Protein AF-A0A532CQ54-F1 (afdb_monomer_lite)

Foldseek 3Di:
DDDQFDADPPPRDRPVPPVPPDFDKDFLVVLCVLAVHDSVVVVVVCVVPCVPWPWDWDQDPVSDTTTIGTPVRSVVNNPVQDDDPPDDHPVVVVVVVVVVVCVVVVNDPPPPDDPPDDDD

Sequence (120 aa):
MSYADPTCPKCGATLTGVGGSVDPLFDLKVAAALIPMRYASLKKFLCRHKAMFPARYRLAGDRRRRRLLSVTGINKIRETVIRGPDRPTFDELLAQFDATLKFQAGGGPAVTGDPWSLPE

pLDDT: mean 75.96, std 15.26, range [46.5, 95.25]

Secondary structure (DSSP, 8-state):
--PPPPBPTTT--B-TTTTS----EEEHHHHHHHTTS-HHHHHHHHHHTTTTS--EEEE-TTSPEEEEEEHHHHHHHHHHH---TTS--HHHHHHHHHHHHHHHTT------S-TT----

Structure (mmCIF, N/CA/C/O backbone):
data_AF-A0A532CQ54-F1
#
_entry.id   AF-A0A532CQ54-F1
#
loop_
_atom_site.group_PDB
_atom_site.id
_atom_site.type_symbol
_atom_site.label_atom_id
_atom_site.label_alt_id
_atom_site.label_comp_id
_atom_site.label_asym_id
_atom_site.label_entity_id
_atom_site.label_seq_id
_atom_site.pdbx_PDB_ins_code
_atom_site.Cartn_x
_atom_site.Cartn_y
_atom_site.Cartn_z
_atom_site.occupancy
_atom_site.B_iso_or_equiv
_atom_site.auth_seq_id
_atom_site.auth_comp_id
_atom_site.auth_asym_id
_atom_site.auth_atom_id
_atom_site.pdbx_PDB_model_num
ATOM 1 N N . MET A 1 1 ? 29.592 -17.263 -0.151 1.00 46.50 1 MET A N 1
ATOM 2 C CA . MET A 1 1 ? 28.933 -17.699 -1.400 1.00 46.50 1 MET A CA 1
ATOM 3 C C . MET A 1 1 ? 28.733 -16.467 -2.270 1.00 46.50 1 MET A C 1
ATOM 5 O O . MET A 1 1 ? 27.839 -15.682 -1.988 1.00 46.50 1 MET A O 1
ATOM 9 N N . SER A 1 2 ? 29.621 -16.228 -3.235 1.00 50.16 2 SER A N 1
ATOM 10 C CA . SER A 1 2 ? 29.479 -15.150 -4.220 1.00 50.16 2 SER A CA 1
ATOM 11 C C . SER A 1 2 ? 28.544 -15.627 -5.331 1.00 50.16 2 SER A C 1
ATOM 13 O O . SER A 1 2 ? 28.852 -16.600 -6.015 1.00 50.16 2 SER A O 1
ATOM 15 N N . TYR A 1 3 ? 27.383 -14.990 -5.473 1.00 58.84 3 TYR A N 1
ATOM 16 C CA . TYR A 1 3 ? 26.492 -15.239 -6.606 1.00 58.84 3 TYR A CA 1
ATOM 17 C C . TYR A 1 3 ? 27.106 -14.602 -7.856 1.00 58.84 3 TYR A C 1
ATOM 19 O O . TYR A 1 3 ? 27.563 -13.463 -7.797 1.00 58.84 3 TYR A O 1
ATOM 27 N N . ALA A 1 4 ? 27.155 -15.346 -8.962 1.00 66.69 4 ALA A N 1
ATOM 28 C CA . ALA A 1 4 ? 27.559 -14.801 -10.253 1.00 66.69 4 ALA A CA 1
ATOM 29 C C . ALA A 1 4 ? 26.575 -13.698 -10.675 1.00 66.69 4 ALA A C 1
ATOM 31 O O . ALA A 1 4 ? 25.361 -13.873 -10.542 1.00 66.69 4 ALA A O 1
ATOM 32 N N . ASP A 1 5 ? 27.096 -12.575 -11.172 1.00 69.44 5 ASP A N 1
ATOM 33 C CA . ASP A 1 5 ? 26.259 -11.468 -11.625 1.00 69.44 5 ASP A CA 1
ATOM 34 C C . ASP A 1 5 ? 25.391 -11.910 -12.815 1.00 69.44 5 ASP A C 1
ATOM 36 O O . ASP A 1 5 ? 25.906 -12.501 -13.772 1.00 69.44 5 ASP A O 1
ATOM 40 N N . PRO A 1 6 ? 24.072 -11.647 -12.788 1.00 74.44 6 PRO A N 1
ATOM 41 C CA . PRO A 1 6 ? 23.187 -12.068 -13.861 1.00 74.44 6 PRO A CA 1
ATOM 42 C C . PRO A 1 6 ? 23.539 -11.343 -15.166 1.00 74.44 6 PRO A C 1
ATOM 44 O O . PRO A 1 6 ? 23.778 -10.135 -15.190 1.00 74.44 6 PRO A O 1
ATOM 47 N N . THR A 1 7 ? 23.552 -12.076 -16.276 1.00 84.50 7 THR A N 1
ATOM 48 C CA . THR A 1 7 ? 23.809 -11.537 -17.617 1.00 84.50 7 THR A CA 1
ATOM 49 C C . THR A 1 7 ? 22.507 -11.361 -18.392 1.00 84.50 7 THR A C 1
ATOM 51 O O . THR A 1 7 ? 21.571 -12.156 -18.283 1.00 84.50 7 THR A O 1
ATOM 54 N N . CYS A 1 8 ? 22.414 -10.291 -19.184 1.00 76.38 8 CYS A N 1
ATOM 55 C CA . CYS A 1 8 ? 21.249 -10.056 -20.032 1.00 76.38 8 CYS A CA 1
ATOM 56 C C . CYS A 1 8 ? 21.231 -11.045 -21.216 1.00 76.38 8 CYS A C 1
ATOM 58 O O . CYS A 1 8 ? 22.150 -11.004 -22.038 1.00 76.38 8 CYS A O 1
ATOM 60 N N . PRO A 1 9 ? 20.170 -11.853 -21.410 1.00 81.38 9 PRO A N 1
ATOM 61 C CA . PRO A 1 9 ? 20.110 -12.841 -22.493 1.00 81.38 9 PRO A CA 1
ATOM 62 C C . PRO A 1 9 ? 20.010 -12.221 -23.896 1.00 81.38 9 PRO A C 1
ATOM 64 O O . PRO A 1 9 ? 20.187 -12.919 -24.888 1.00 81.38 9 PRO A O 1
ATOM 67 N N . LYS A 1 10 ? 19.714 -10.917 -24.002 1.00 78.44 10 LYS A N 1
ATOM 68 C CA . LYS A 1 10 ? 19.556 -10.224 -25.290 1.00 78.44 10 LYS A CA 1
ATOM 69 C C . LYS A 1 10 ? 20.830 -9.530 -25.775 1.00 78.44 10 LYS A C 1
ATOM 71 O O . LYS A 1 10 ? 21.025 -9.416 -26.978 1.00 78.44 10 LYS A O 1
ATOM 76 N N . CYS A 1 11 ? 21.664 -9.024 -24.867 1.00 86.69 11 CYS A N 1
ATOM 77 C CA . CYS A 1 11 ? 22.846 -8.233 -25.230 1.00 86.69 11 CYS A CA 1
ATOM 78 C C . CYS A 1 11 ? 24.144 -8.670 -24.540 1.00 86.69 11 CYS A C 1
ATOM 80 O O . CYS A 1 11 ? 25.173 -8.045 -24.766 1.00 86.69 11 CYS A O 1
ATOM 82 N N . GLY A 1 12 ? 24.118 -9.699 -23.686 1.00 84.56 12 GLY A N 1
ATOM 83 C CA . GLY A 1 12 ? 25.307 -10.214 -22.999 1.00 84.56 12 GLY A CA 1
ATOM 84 C C . GLY A 1 12 ? 25.905 -9.272 -21.950 1.00 84.56 12 GLY A C 1
ATOM 85 O O . GLY A 1 12 ? 26.882 -9.633 -21.305 1.00 84.56 12 GLY A O 1
ATOM 86 N N . ALA A 1 13 ? 25.323 -8.085 -21.750 1.00 82.94 13 ALA A N 1
ATOM 87 C CA . ALA A 1 13 ? 25.789 -7.142 -20.746 1.00 82.94 13 ALA A CA 1
ATOM 88 C C . ALA A 1 13 ? 25.630 -7.737 -19.340 1.00 82.94 13 ALA A C 1
ATOM 90 O O . ALA A 1 13 ? 24.546 -8.211 -18.972 1.00 82.94 13 ALA A O 1
ATOM 91 N N . THR A 1 14 ? 26.710 -7.689 -18.562 1.00 79.81 14 THR A N 1
ATOM 92 C CA . THR A 1 14 ? 26.696 -8.004 -17.134 1.00 79.81 14 THR A CA 1
ATOM 93 C C . THR A 1 14 ? 25.820 -6.983 -16.426 1.00 79.81 14 THR A C 1
ATOM 95 O O . THR A 1 14 ? 26.060 -5.778 -16.521 1.00 79.81 14 THR A O 1
ATOM 98 N N . LEU A 1 15 ? 24.782 -7.451 -15.736 1.00 71.38 15 LEU A N 1
ATOM 99 C CA . LEU A 1 15 ? 23.870 -6.587 -15.001 1.00 71.38 15 LEU A CA 1
ATOM 100 C C . LEU A 1 15 ? 24.497 -6.218 -13.652 1.00 71.38 15 LEU A C 1
ATOM 102 O O . LEU A 1 15 ? 24.112 -6.726 -12.597 1.00 71.38 15 LEU A O 1
ATOM 106 N N . THR A 1 16 ? 25.478 -5.320 -13.689 1.00 66.94 16 THR A N 1
ATOM 107 C CA . THR A 1 16 ? 26.086 -4.746 -12.488 1.00 66.94 16 THR A CA 1
ATOM 108 C C . THR A 1 16 ? 25.008 -4.054 -11.648 1.00 66.94 16 THR A C 1
ATOM 110 O O . THR A 1 16 ? 24.307 -3.155 -12.109 1.00 66.94 16 THR A O 1
ATOM 113 N N . GLY A 1 17 ? 24.825 -4.516 -10.408 1.00 57.72 17 GLY A N 1
ATOM 114 C CA . GLY A 1 17 ? 23.825 -3.972 -9.478 1.00 57.72 17 GLY A CA 1
ATOM 115 C C . GLY A 1 17 ? 22.457 -4.666 -9.476 1.00 57.72 17 GLY A C 1
ATOM 116 O O . GLY A 1 17 ? 21.612 -4.317 -8.653 1.00 57.72 17 GLY A O 1
ATOM 117 N N . VAL A 1 18 ? 22.233 -5.692 -10.307 1.00 55.59 18 VAL A N 1
ATOM 118 C CA . VAL A 1 18 ? 21.031 -6.557 -10.210 1.00 55.59 18 VAL A CA 1
ATOM 119 C C . VAL A 1 18 ? 21.184 -7.637 -9.124 1.00 55.59 18 VAL A C 1
ATOM 121 O O . VAL A 1 18 ? 20.241 -8.354 -8.811 1.00 55.59 18 VAL A O 1
ATOM 124 N N . GLY A 1 19 ? 22.343 -7.683 -8.456 1.00 50.16 19 GLY A N 1
ATOM 125 C CA . GLY A 1 19 ? 22.549 -8.418 -7.203 1.00 50.16 19 GLY A CA 1
ATOM 126 C C . GLY A 1 19 ? 21.835 -7.815 -5.981 1.00 50.16 19 GLY A C 1
ATOM 127 O O . GLY A 1 19 ? 21.874 -8.399 -4.901 1.00 50.16 19 GLY A O 1
ATOM 128 N N . GLY A 1 20 ? 21.170 -6.662 -6.121 1.00 56.56 20 GLY A N 1
ATOM 129 C CA . GLY A 1 20 ? 20.243 -6.163 -5.108 1.00 56.56 20 GLY A CA 1
ATOM 130 C C . GLY A 1 20 ? 18.899 -6.875 -5.233 1.00 56.56 20 GLY A C 1
ATOM 131 O O . GLY A 1 20 ? 18.306 -6.878 -6.309 1.00 56.56 20 GLY A O 1
ATOM 132 N N . SER A 1 21 ? 18.395 -7.453 -4.141 1.00 64.25 21 SER A N 1
ATOM 133 C CA . SER A 1 21 ? 17.033 -7.986 -4.073 1.00 64.25 21 SER A CA 1
ATOM 134 C C . SER A 1 21 ? 16.032 -6.898 -4.478 1.00 64.25 21 SER A C 1
ATOM 136 O O . SER A 1 21 ? 15.718 -5.984 -3.716 1.00 64.25 21 SER A O 1
ATOM 138 N N . VAL A 1 22 ? 15.556 -6.950 -5.723 1.00 75.00 22 VAL A N 1
ATOM 139 C CA . VAL A 1 22 ? 14.575 -5.986 -6.219 1.00 75.00 22 VAL A CA 1
ATOM 140 C C . VAL A 1 22 ? 13.299 -6.175 -5.407 1.00 75.00 22 VAL A C 1
ATOM 142 O O . VAL A 1 22 ? 12.687 -7.239 -5.453 1.00 75.00 22 VAL A O 1
ATOM 145 N N . ASP A 1 23 ? 12.911 -5.147 -4.651 1.00 82.31 23 ASP A N 1
ATOM 146 C CA . ASP A 1 23 ? 11.719 -5.182 -3.804 1.00 82.31 23 ASP A CA 1
ATOM 147 C C . ASP A 1 23 ? 10.460 -5.337 -4.681 1.00 82.31 23 ASP A C 1
ATOM 149 O O . ASP A 1 23 ? 10.142 -4.424 -5.462 1.00 82.31 23 ASP A O 1
ATOM 153 N N . PRO A 1 24 ? 9.748 -6.479 -4.606 1.00 88.81 24 PRO A N 1
ATOM 154 C CA . PRO A 1 24 ? 8.672 -6.753 -5.536 1.00 88.81 24 PRO A CA 1
ATOM 155 C C . PRO A 1 24 ? 7.491 -5.809 -5.313 1.00 88.81 24 PRO A C 1
ATOM 157 O O . PRO A 1 24 ? 7.157 -5.406 -4.197 1.00 88.81 24 PRO A O 1
ATOM 160 N N . LEU A 1 25 ? 6.839 -5.450 -6.419 1.00 92.38 25 LEU A N 1
ATOM 161 C CA . LEU A 1 25 ? 5.707 -4.535 -6.435 1.00 92.38 25 LEU A CA 1
ATOM 162 C C . LEU A 1 25 ? 4.398 -5.298 -6.628 1.00 92.38 25 LEU A C 1
ATOM 164 O O . LEU A 1 25 ? 4.236 -6.052 -7.584 1.00 92.38 25 LEU A O 1
ATOM 168 N N . PHE A 1 26 ? 3.431 -5.026 -5.759 1.00 93.12 26 PHE A N 1
ATOM 169 C CA . PHE A 1 26 ? 2.126 -5.674 -5.736 1.00 93.12 26 PHE A CA 1
ATOM 170 C C . PHE A 1 26 ? 1.020 -4.693 -6.099 1.00 93.12 26 PHE A C 1
ATOM 172 O O . PHE A 1 26 ? 1.017 -3.536 -5.671 1.00 93.12 26 PHE A O 1
ATOM 179 N N . ASP A 1 27 ? 0.027 -5.174 -6.846 1.00 93.38 27 ASP A N 1
ATOM 180 C CA . ASP A 1 27 ? -1.233 -4.454 -7.013 1.00 93.38 27 ASP A CA 1
ATOM 181 C C . ASP A 1 27 ? -1.898 -4.259 -5.641 1.00 93.38 27 ASP A C 1
ATOM 183 O O . ASP A 1 27 ? -1.916 -5.163 -4.805 1.00 93.38 27 ASP A O 1
ATOM 187 N N . LEU A 1 28 ? -2.547 -3.109 -5.436 1.00 93.31 28 LEU A N 1
ATOM 188 C CA . LEU A 1 28 ? -3.239 -2.812 -4.173 1.00 93.31 28 LEU A CA 1
ATOM 189 C C . LEU A 1 28 ? -4.270 -3.868 -3.748 1.00 93.31 28 LEU A C 1
ATOM 191 O O . LEU A 1 28 ? -4.532 -4.009 -2.559 1.00 93.31 28 LEU A O 1
ATOM 195 N N . LYS A 1 29 ? -4.880 -4.583 -4.703 1.00 91.19 29 LYS A N 1
ATOM 196 C CA . LYS A 1 29 ? -5.814 -5.676 -4.390 1.00 91.19 29 LYS A CA 1
ATOM 197 C C . LYS A 1 29 ? -5.102 -6.821 -3.667 1.00 91.19 29 LYS A C 1
ATOM 199 O O . LYS A 1 29 ? -5.628 -7.322 -2.686 1.00 91.19 29 LYS A O 1
ATOM 204 N N . VAL A 1 30 ? -3.906 -7.181 -4.131 1.00 92.50 30 VAL A N 1
ATOM 205 C CA . VAL A 1 30 ? -3.079 -8.229 -3.522 1.00 92.50 30 VAL A CA 1
ATOM 206 C C . VAL A 1 30 ? -2.486 -7.731 -2.207 1.00 92.50 30 VAL A C 1
ATOM 208 O O . VAL A 1 30 ? -2.555 -8.424 -1.201 1.00 92.50 30 VAL A O 1
ATOM 211 N N . ALA A 1 31 ? -1.997 -6.489 -2.172 1.00 93.69 31 ALA A N 1
ATOM 212 C CA . ALA A 1 31 ? -1.489 -5.888 -0.941 1.00 93.69 31 ALA A CA 1
ATOM 213 C C . ALA A 1 31 ? -2.543 -5.853 0.182 1.00 93.69 31 ALA A C 1
ATOM 215 O O . ALA A 1 31 ? -2.209 -6.109 1.331 1.00 93.69 31 ALA A O 1
ATOM 216 N N . ALA A 1 32 ? -3.814 -5.594 -0.143 1.00 91.56 32 ALA A N 1
ATOM 217 C CA . ALA A 1 32 ? -4.918 -5.624 0.820 1.00 91.56 32 ALA A CA 1
ATOM 218 C C . ALA A 1 32 ? -5.287 -7.035 1.318 1.00 91.56 32 ALA A C 1
ATOM 220 O O . ALA A 1 32 ? -6.021 -7.150 2.287 1.00 91.56 32 ALA A O 1
ATOM 221 N N . ALA A 1 33 ? -4.823 -8.102 0.664 1.00 89.44 33 ALA A N 1
ATOM 222 C CA . ALA A 1 33 ? -4.941 -9.460 1.198 1.00 89.44 33 ALA A CA 1
ATOM 223 C C . ALA A 1 33 ? -3.779 -9.797 2.150 1.00 89.44 33 ALA A C 1
ATOM 225 O O . ALA A 1 33 ? -3.940 -10.592 3.068 1.00 89.44 33 ALA A O 1
ATOM 226 N N . LEU A 1 34 ? -2.610 -9.181 1.938 1.00 90.31 34 LEU A N 1
ATOM 227 C CA . LEU A 1 34 ? -1.412 -9.376 2.764 1.00 90.31 34 LEU A CA 1
ATOM 228 C C . LEU A 1 34 ? -1.408 -8.499 4.022 1.00 90.31 34 LEU A C 1
ATOM 230 O O . LEU A 1 34 ? -0.850 -8.869 5.053 1.00 90.31 34 LEU A O 1
ATOM 234 N N . ILE A 1 35 ? -2.008 -7.317 3.931 1.00 90.50 35 ILE A N 1
ATOM 235 C CA . ILE A 1 35 ? -2.278 -6.435 5.060 1.00 90.50 35 ILE A CA 1
ATOM 236 C C . ILE A 1 35 ? -3.702 -6.764 5.504 1.00 90.50 35 ILE A C 1
ATOM 238 O O . ILE A 1 35 ? -4.577 -6.687 4.649 1.00 90.50 35 ILE A O 1
ATOM 242 N N . PRO A 1 36 ? -3.974 -7.100 6.777 1.00 85.25 36 PRO A N 1
ATOM 243 C CA . PRO A 1 36 ? -5.317 -7.445 7.247 1.00 85.25 36 PRO A CA 1
ATOM 244 C C . PRO A 1 36 ? -6.214 -6.198 7.297 1.00 85.25 36 PRO A C 1
ATOM 246 O O . PRO A 1 36 ? -6.586 -5.700 8.353 1.00 85.25 36 PRO A O 1
ATOM 249 N N . MET A 1 37 ? -6.509 -5.627 6.132 1.00 85.00 37 MET A N 1
ATOM 250 C CA . MET A 1 37 ? -7.283 -4.412 5.969 1.00 85.00 37 MET A CA 1
ATOM 251 C C . MET A 1 37 ? -8.035 -4.427 4.642 1.00 85.00 37 MET A C 1
ATOM 253 O O . MET A 1 37 ? -7.540 -4.865 3.605 1.00 85.00 37 MET A O 1
ATOM 257 N N . ARG A 1 38 ? -9.232 -3.845 4.634 1.00 90.00 38 ARG A N 1
ATOM 258 C CA . ARG A 1 38 ? -10.023 -3.723 3.406 1.00 90.00 38 ARG A CA 1
ATOM 259 C C . ARG A 1 38 ? -9.324 -2.818 2.389 1.00 90.00 38 ARG A C 1
ATOM 261 O O . ARG A 1 38 ? -8.729 -1.797 2.737 1.00 90.00 38 ARG A O 1
ATOM 268 N N . TYR A 1 39 ? -9.503 -3.117 1.103 1.00 92.25 39 TYR A N 1
ATOM 269 C CA . TYR A 1 39 ? -8.938 -2.337 -0.006 1.00 92.25 39 TYR A CA 1
ATOM 270 C C . TYR A 1 39 ? -9.273 -0.833 0.056 1.00 92.25 39 TYR A C 1
ATOM 272 O O . TYR A 1 39 ? -8.421 0.016 -0.212 1.00 92.25 39 TYR A O 1
ATOM 280 N N . ALA A 1 40 ? -10.511 -0.488 0.428 1.00 90.38 40 ALA A N 1
ATOM 281 C CA . ALA A 1 40 ? -10.935 0.903 0.591 1.00 90.38 40 ALA A CA 1
ATOM 282 C C . ALA A 1 40 ? -10.183 1.606 1.736 1.00 90.38 40 ALA A C 1
ATOM 284 O O . ALA A 1 40 ? -9.737 2.744 1.576 1.00 90.38 40 ALA A O 1
ATOM 285 N N . SER A 1 41 ? -9.981 0.909 2.856 1.00 89.56 41 SER A N 1
ATOM 286 C CA . SER A 1 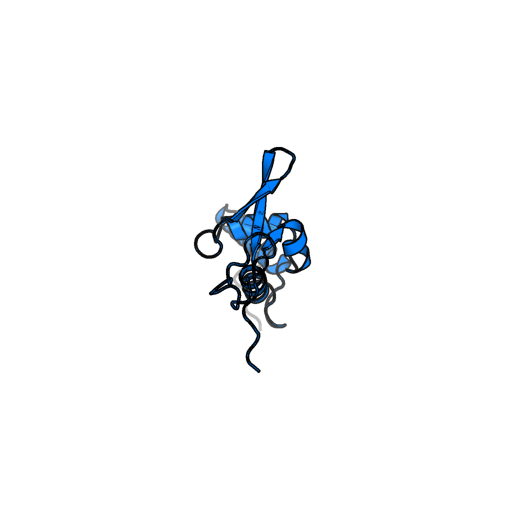41 ? -9.213 1.400 4.002 1.00 89.56 41 SER A CA 1
ATOM 287 C C . SER A 1 41 ? -7.741 1.591 3.638 1.00 89.56 41 SER A C 1
ATOM 289 O O . SER A 1 41 ? -7.173 2.637 3.947 1.00 89.56 41 SER A O 1
ATOM 291 N N . LEU A 1 42 ? -7.148 0.655 2.886 1.00 91.94 42 LEU A N 1
ATOM 292 C CA . LEU A 1 42 ? -5.771 0.772 2.392 1.00 91.94 42 LEU A CA 1
ATOM 293 C C . LEU A 1 42 ? -5.600 2.006 1.500 1.00 91.94 42 LEU A C 1
ATOM 295 O O . LEU A 1 42 ? -4.648 2.768 1.656 1.00 91.94 42 LEU A O 1
ATOM 299 N N . LYS A 1 43 ? -6.549 2.262 0.593 1.00 92.50 43 LYS A N 1
ATOM 300 C CA . LYS A 1 43 ? -6.540 3.483 -0.226 1.00 92.50 43 LYS A CA 1
ATOM 301 C C . LYS A 1 43 ? -6.572 4.750 0.622 1.00 92.50 43 LYS A C 1
ATOM 303 O O . LYS A 1 43 ? -5.765 5.646 0.380 1.00 92.50 43 LYS A O 1
ATOM 308 N N . LYS A 1 44 ? -7.479 4.830 1.603 1.00 90.69 44 LYS A N 1
ATOM 309 C CA . LYS A 1 44 ? -7.575 5.982 2.515 1.00 90.69 44 LYS A CA 1
ATOM 310 C C . LYS A 1 44 ? -6.267 6.177 3.288 1.00 90.69 44 LYS A C 1
ATOM 312 O O . LYS A 1 44 ? -5.734 7.285 3.303 1.00 90.69 44 LYS A O 1
ATOM 317 N N . PHE A 1 45 ? -5.706 5.098 3.835 1.00 90.69 45 PHE A N 1
ATOM 318 C CA . PHE A 1 45 ? -4.431 5.110 4.551 1.00 90.69 45 PHE A CA 1
ATOM 319 C C . PHE A 1 45 ? -3.294 5.666 3.683 1.00 90.69 45 PHE A C 1
ATOM 321 O O . PHE A 1 45 ? -2.586 6.585 4.089 1.00 90.69 45 PHE A O 1
ATOM 328 N N . LEU A 1 46 ? -3.160 5.173 2.452 1.00 92.69 46 LEU A N 1
ATOM 329 C CA . LEU A 1 46 ? -2.122 5.605 1.515 1.00 92.69 46 LEU A CA 1
ATOM 330 C C . LEU A 1 46 ? -2.325 7.025 0.970 1.00 92.69 46 LEU A C 1
ATOM 332 O O . LEU A 1 46 ? -1.375 7.632 0.473 1.00 92.69 46 LEU A O 1
ATOM 336 N N . CYS A 1 47 ? -3.553 7.544 0.991 1.00 90.38 47 CYS A N 1
ATOM 337 C CA . CYS A 1 47 ? -3.839 8.942 0.670 1.00 90.38 47 CYS A CA 1
ATOM 338 C C . CYS A 1 47 ? -3.464 9.883 1.817 1.00 90.38 47 CYS A C 1
ATOM 340 O O . CYS A 1 47 ? -3.031 10.999 1.544 1.00 90.38 47 CYS A O 1
ATOM 342 N N . ARG A 1 48 ? -3.607 9.435 3.069 1.00 89.12 48 ARG A N 1
ATOM 343 C CA . ARG A 1 48 ? -3.217 10.193 4.264 1.00 89.12 48 ARG A CA 1
ATOM 344 C C . ARG A 1 48 ? -1.699 10.205 4.466 1.00 89.12 48 ARG A C 1
ATOM 346 O O . ARG A 1 48 ? -1.144 11.227 4.839 1.00 89.12 48 ARG A O 1
ATOM 353 N N . HIS A 1 49 ? -1.020 9.110 4.129 1.00 91.19 49 HIS A N 1
ATOM 354 C CA . HIS A 1 49 ? 0.421 8.929 4.345 1.00 91.19 49 HIS A CA 1
ATOM 355 C C . HIS A 1 49 ? 1.246 8.977 3.045 1.00 91.19 49 HIS A C 1
ATOM 357 O O . HIS A 1 49 ? 2.160 8.177 2.847 1.00 91.19 49 HIS A O 1
ATOM 363 N N . LYS A 1 50 ? 0.937 9.908 2.132 1.00 89.00 50 LYS A N 1
ATOM 364 C CA . LYS A 1 50 ? 1.616 10.010 0.820 1.00 89.00 50 LYS A CA 1
ATOM 365 C C . LYS A 1 50 ? 3.126 10.242 0.922 1.00 89.00 50 LYS A C 1
ATOM 367 O O . LYS A 1 50 ? 3.853 9.725 0.082 1.00 89.00 50 LYS A O 1
ATOM 372 N N . ALA A 1 51 ? 3.573 10.985 1.936 1.00 86.75 51 ALA A N 1
ATOM 373 C CA . ALA A 1 51 ? 4.991 11.261 2.163 1.00 86.75 51 ALA A CA 1
ATOM 374 C C . ALA A 1 51 ? 5.790 9.982 2.470 1.00 86.75 51 ALA A C 1
ATOM 376 O O . ALA A 1 51 ? 6.893 9.807 1.970 1.00 86.75 51 ALA A O 1
ATOM 377 N N . MET A 1 52 ? 5.204 9.059 3.242 1.00 87.25 52 MET A N 1
ATOM 378 C CA . MET A 1 52 ? 5.844 7.789 3.605 1.00 87.25 52 MET A CA 1
ATOM 379 C C . MET A 1 52 ? 5.677 6.706 2.533 1.00 87.25 52 MET A C 1
ATOM 381 O O . MET A 1 52 ? 6.540 5.844 2.382 1.00 87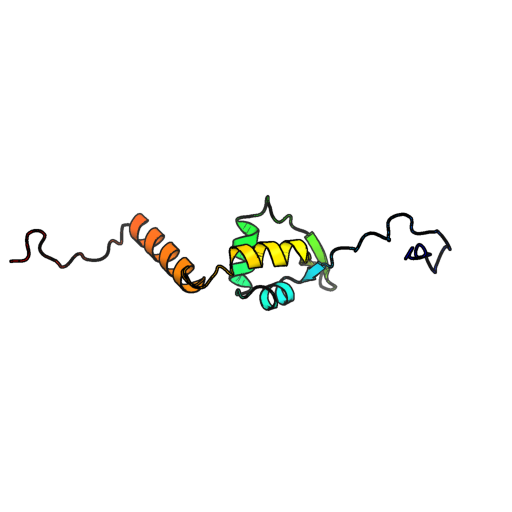.25 52 MET A O 1
ATOM 385 N N . PHE A 1 53 ? 4.572 6.742 1.785 1.00 92.06 53 PHE A N 1
ATOM 386 C CA . PHE A 1 53 ? 4.235 5.735 0.779 1.00 92.06 53 PHE A CA 1
ATOM 387 C C . PHE A 1 53 ? 4.020 6.392 -0.591 1.00 92.06 53 PHE A C 1
ATOM 389 O O . PHE A 1 53 ? 2.867 6.602 -1.003 1.00 92.06 53 PHE A O 1
ATOM 396 N N . PRO A 1 54 ? 5.108 6.709 -1.320 1.00 89.62 54 PRO A N 1
ATOM 397 C CA . PRO A 1 54 ? 5.018 7.372 -2.613 1.00 89.62 54 PRO A CA 1
ATOM 398 C C . PRO A 1 54 ? 4.211 6.539 -3.611 1.00 89.62 54 PRO A C 1
ATOM 400 O O . PRO A 1 54 ? 4.211 5.305 -3.598 1.00 89.62 54 PRO A O 1
ATOM 403 N N . ALA A 1 55 ? 3.473 7.222 -4.482 1.00 90.81 55 ALA A N 1
ATOM 404 C CA . ALA A 1 55 ? 2.598 6.559 -5.431 1.00 90.81 55 ALA A CA 1
ATOM 405 C C . ALA A 1 55 ? 3.400 6.011 -6.621 1.00 90.81 55 ALA A C 1
ATOM 407 O O . ALA A 1 55 ? 3.963 6.769 -7.405 1.00 90.81 55 ALA A O 1
ATOM 408 N N . ARG A 1 56 ? 3.421 4.684 -6.768 1.00 91.56 56 ARG A N 1
ATOM 409 C CA . ARG A 1 56 ? 3.991 3.980 -7.924 1.00 91.56 56 ARG A CA 1
ATOM 410 C C . ARG A 1 56 ? 2.854 3.423 -8.766 1.00 91.56 56 ARG A C 1
ATOM 412 O O . ARG A 1 56 ? 1.893 2.907 -8.201 1.00 91.56 56 ARG A O 1
ATOM 419 N N . TYR A 1 57 ? 2.934 3.522 -10.089 1.00 92.81 57 TYR A N 1
ATOM 420 C CA . TYR A 1 57 ? 1.857 3.087 -10.981 1.00 92.81 57 TYR A CA 1
ATOM 421 C C . TYR A 1 57 ? 2.384 2.205 -12.107 1.00 92.81 57 TYR A C 1
ATOM 423 O O . TYR A 1 57 ? 3.441 2.488 -12.661 1.00 92.81 57 TYR A O 1
ATOM 431 N N . ARG A 1 58 ? 1.596 1.198 -12.497 1.00 89.44 58 ARG A N 1
ATOM 432 C CA . ARG A 1 58 ? 1.736 0.525 -13.795 1.00 89.44 58 ARG A CA 1
ATOM 433 C C . ARG A 1 58 ? 0.605 0.905 -14.738 1.00 89.44 58 ARG A C 1
ATOM 435 O O . ARG A 1 58 ? -0.538 1.085 -14.304 1.00 89.44 58 ARG A O 1
ATOM 442 N N . LEU A 1 59 ? 0.926 0.988 -16.025 1.00 88.56 59 LEU A N 1
ATOM 443 C CA . LEU A 1 59 ? -0.062 1.000 -17.098 1.00 88.56 59 LEU A CA 1
ATOM 444 C C . LEU A 1 59 ? -0.704 -0.390 -17.172 1.00 88.56 59 LEU A C 1
ATOM 446 O O . LEU A 1 59 ? -0.009 -1.388 -17.342 1.00 88.56 59 LEU A O 1
ATOM 450 N N . ALA A 1 60 ? -2.020 -0.461 -16.990 1.00 79.44 60 ALA A N 1
ATOM 451 C CA . ALA A 1 60 ? -2.792 -1.644 -17.352 1.00 79.44 60 ALA A CA 1
ATOM 452 C C . ALA A 1 60 ? -3.283 -1.513 -18.804 1.00 79.44 60 ALA A C 1
ATOM 454 O O . ALA A 1 60 ? -3.398 -0.393 -19.308 1.00 79.44 60 ALA A O 1
ATOM 455 N N . GLY A 1 61 ? -3.606 -2.644 -19.446 1.00 76.00 61 GLY A N 1
ATOM 456 C CA . GLY A 1 61 ? -4.071 -2.695 -20.843 1.00 76.00 61 GLY A CA 1
ATOM 457 C C . GLY A 1 61 ? -5.238 -1.747 -21.153 1.00 76.00 61 GLY A C 1
ATOM 458 O O . GLY A 1 61 ? -5.292 -1.169 -22.231 1.00 76.00 61 GLY A O 1
ATOM 459 N N . ASP A 1 62 ? -6.086 -1.458 -20.164 1.00 80.31 62 ASP A N 1
ATOM 460 C CA . ASP A 1 62 ? -7.265 -0.592 -20.315 1.00 80.31 62 ASP A CA 1
ATOM 461 C C . ASP A 1 62 ? -6.964 0.917 -20.206 1.00 80.31 62 ASP A C 1
ATOM 463 O O . ASP A 1 62 ? -7.828 1.693 -19.793 1.00 80.31 62 ASP A O 1
ATOM 467 N N . ARG A 1 63 ? -5.716 1.359 -20.434 1.00 78.19 63 ARG A N 1
ATOM 468 C CA . ARG A 1 63 ? -5.219 2.735 -20.166 1.00 78.19 63 ARG A CA 1
ATOM 469 C C . ARG A 1 63 ? -5.367 3.205 -18.708 1.00 78.19 63 ARG A C 1
ATOM 471 O O . ARG A 1 63 ? -4.987 4.324 -18.362 1.00 78.19 63 ARG A O 1
ATOM 478 N N . ARG A 1 64 ? -5.884 2.358 -17.816 1.00 82.81 64 ARG A N 1
ATOM 479 C CA . ARG A 1 64 ? -6.041 2.650 -16.389 1.00 82.81 64 ARG A CA 1
ATOM 480 C C . ARG A 1 64 ? -4.713 2.448 -15.669 1.00 82.81 64 ARG A C 1
ATOM 482 O O . ARG A 1 64 ? -4.060 1.416 -15.808 1.00 82.81 64 ARG A O 1
ATOM 489 N N . ARG A 1 65 ? -4.332 3.421 -14.841 1.00 89.31 65 ARG A N 1
ATOM 490 C CA . ARG A 1 65 ? -3.150 3.318 -13.977 1.00 89.31 65 ARG A CA 1
ATOM 491 C C . ARG A 1 65 ? -3.500 2.520 -12.726 1.00 89.31 65 ARG A C 1
ATOM 493 O O . ARG A 1 65 ? -4.416 2.888 -11.988 1.00 89.31 65 ARG A O 1
ATOM 500 N N . ARG A 1 66 ? -2.767 1.441 -12.457 1.00 90.31 66 ARG A N 1
ATOM 501 C CA . ARG A 1 66 ? -2.901 0.668 -11.214 1.00 90.31 66 ARG A CA 1
ATOM 502 C C . ARG A 1 66 ? -1.791 1.058 -10.260 1.00 90.31 66 ARG A C 1
ATOM 504 O O . ARG A 1 66 ? -0.621 0.977 -10.621 1.00 90.31 66 ARG A O 1
ATOM 511 N N . ARG A 1 67 ? -2.167 1.505 -9.059 1.00 93.31 67 ARG A N 1
ATOM 512 C CA . ARG A 1 67 ? -1.198 1.823 -8.008 1.00 93.31 67 ARG A CA 1
ATOM 513 C C . ARG A 1 67 ? -0.601 0.531 -7.457 1.00 93.31 67 ARG A C 1
ATOM 515 O O . ARG A 1 67 ? -1.333 -0.423 -7.184 1.00 93.31 67 ARG A O 1
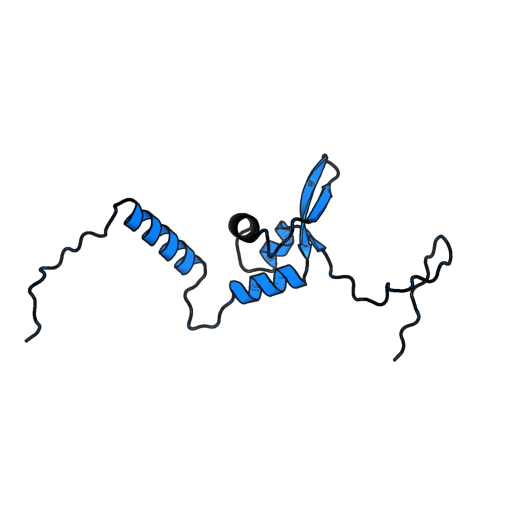ATOM 522 N N . LEU A 1 68 ? 0.711 0.559 -7.295 1.00 94.69 68 LEU A N 1
ATOM 523 C CA . LEU A 1 68 ? 1.540 -0.515 -6.786 1.00 94.69 68 LEU A CA 1
ATOM 524 C C . LEU A 1 68 ? 2.068 -0.169 -5.396 1.00 94.69 68 LEU A C 1
ATOM 526 O O . LEU A 1 68 ? 2.240 1.007 -5.058 1.00 94.69 68 LEU A O 1
ATOM 530 N N . LEU A 1 69 ? 2.341 -1.207 -4.617 1.00 95.25 69 LEU A N 1
ATOM 531 C CA . LEU A 1 69 ? 2.938 -1.122 -3.293 1.00 95.25 69 LEU A CA 1
ATOM 532 C C . LEU A 1 69 ? 4.074 -2.142 -3.181 1.00 95.25 69 LEU A C 1
ATOM 534 O O . LEU A 1 69 ? 3.936 -3.259 -3.666 1.00 95.25 69 LEU A O 1
ATOM 538 N N . SER A 1 70 ? 5.193 -1.751 -2.579 1.00 94.19 70 SER A N 1
ATOM 539 C CA . SER A 1 70 ? 6.347 -2.634 -2.387 1.00 94.19 70 SER A CA 1
ATOM 540 C C . SER A 1 70 ? 6.183 -3.546 -1.168 1.00 94.19 70 SER A C 1
ATOM 542 O O . SER A 1 70 ? 5.359 -3.245 -0.298 1.00 94.19 70 SER A O 1
ATOM 544 N N . VAL A 1 71 ? 6.970 -4.623 -1.055 1.00 92.75 71 VAL A N 1
ATOM 545 C CA . VAL A 1 71 ? 6.947 -5.498 0.137 1.00 92.75 71 VAL A CA 1
ATOM 546 C C . VAL A 1 71 ? 7.350 -4.723 1.373 1.00 92.75 71 VAL A C 1
ATOM 548 O O . VAL A 1 71 ? 6.683 -4.819 2.400 1.00 92.75 71 VAL A O 1
ATOM 551 N N . THR A 1 72 ? 8.389 -3.896 1.274 1.00 91.56 72 THR A N 1
ATOM 552 C CA . THR A 1 72 ? 8.803 -3.026 2.384 1.00 91.56 72 THR A CA 1
ATOM 553 C C . THR A 1 72 ? 7.667 -2.112 2.844 1.00 91.56 72 THR A C 1
ATOM 555 O O . THR A 1 72 ? 7.459 -1.931 4.041 1.00 91.56 72 THR A O 1
ATOM 558 N N . GLY A 1 73 ? 6.884 -1.575 1.904 1.00 91.94 73 GLY A N 1
ATOM 559 C CA . GLY A 1 73 ? 5.696 -0.787 2.204 1.00 91.94 73 GLY A CA 1
ATOM 560 C C . GLY A 1 73 ? 4.609 -1.622 2.877 1.00 91.94 73 GLY A C 1
ATOM 561 O O . GLY A 1 73 ? 4.052 -1.192 3.880 1.00 91.94 73 GLY A O 1
ATOM 562 N N . ILE A 1 74 ? 4.337 -2.824 2.366 1.00 93.56 74 ILE A N 1
ATOM 563 C CA . ILE A 1 74 ? 3.371 -3.765 2.948 1.00 93.56 74 ILE A CA 1
ATOM 564 C C . ILE A 1 74 ? 3.741 -4.096 4.395 1.00 93.56 74 ILE A C 1
ATOM 566 O O . ILE A 1 74 ? 2.885 -3.978 5.268 1.00 93.56 74 ILE A O 1
ATOM 570 N N . ASN A 1 75 ? 4.999 -4.441 4.665 1.00 91.69 75 ASN A N 1
ATOM 571 C CA . ASN A 1 75 ? 5.467 -4.792 6.005 1.00 91.69 75 ASN A CA 1
ATOM 572 C C . ASN A 1 75 ? 5.355 -3.613 6.973 1.00 91.69 75 ASN A C 1
ATOM 574 O O . ASN A 1 75 ? 4.779 -3.774 8.043 1.00 91.69 75 ASN A O 1
ATOM 578 N N . LYS A 1 76 ? 5.757 -2.405 6.557 1.00 91.88 76 LYS A N 1
ATOM 579 C CA . LYS A 1 76 ? 5.567 -1.193 7.370 1.00 91.88 76 LYS A CA 1
ATOM 580 C C . LYS A 1 76 ? 4.100 -0.941 7.703 1.00 91.88 76 LYS A C 1
ATOM 582 O O . LYS A 1 76 ? 3.768 -0.597 8.832 1.00 91.88 76 LYS A O 1
ATOM 587 N N . ILE A 1 77 ? 3.197 -1.114 6.735 1.00 91.75 77 ILE A N 1
ATOM 588 C CA . ILE A 1 77 ? 1.764 -0.947 7.006 1.00 91.75 77 ILE A CA 1
ATOM 589 C C . ILE A 1 77 ? 1.283 -2.042 7.961 1.00 91.75 77 ILE A C 1
ATOM 591 O O . ILE A 1 77 ? 0.568 -1.736 8.913 1.00 91.75 77 ILE A O 1
ATOM 595 N N . ARG A 1 78 ? 1.705 -3.297 7.768 1.00 88.69 78 ARG A N 1
ATOM 596 C CA . ARG A 1 78 ? 1.383 -4.396 8.686 1.00 88.69 78 ARG A CA 1
ATOM 597 C C . ARG A 1 78 ? 1.847 -4.103 10.104 1.00 88.69 78 ARG A C 1
ATOM 599 O O . ARG A 1 78 ? 1.036 -4.253 10.994 1.00 88.69 78 ARG A O 1
ATOM 606 N N . GLU A 1 79 ? 3.062 -3.617 10.319 1.00 86.25 79 GLU A N 1
ATOM 607 C CA . GLU A 1 79 ? 3.552 -3.225 11.650 1.00 86.25 79 GLU A CA 1
ATOM 608 C C . GLU A 1 79 ? 2.704 -2.108 12.276 1.00 86.25 79 GLU A C 1
ATOM 610 O O . GLU A 1 79 ? 2.466 -2.082 13.482 1.00 86.25 79 GLU A O 1
ATOM 615 N N . THR A 1 80 ? 2.199 -1.177 11.461 1.00 81.94 80 THR A N 1
ATOM 616 C CA . THR A 1 80 ? 1.322 -0.117 11.975 1.00 81.94 80 THR A CA 1
ATOM 617 C C . THR A 1 80 ? -0.088 -0.600 12.312 1.00 81.94 80 THR A C 1
ATOM 619 O O . THR A 1 80 ? -0.676 -0.052 13.245 1.00 81.94 80 THR A O 1
ATOM 622 N N . VAL A 1 81 ? -0.616 -1.580 11.569 1.00 76.12 81 VAL A N 1
ATOM 623 C CA . VAL A 1 81 ? -2.002 -2.079 11.662 1.00 76.12 81 VAL A CA 1
ATOM 624 C C . VAL A 1 81 ? -2.122 -3.277 12.610 1.00 76.12 81 VAL A C 1
ATOM 626 O O . VAL A 1 81 ? -3.042 -3.327 13.417 1.00 76.12 81 VAL A O 1
ATOM 629 N N . ILE A 1 82 ? -1.198 -4.230 12.524 1.00 70.38 82 ILE A N 1
ATOM 630 C CA . ILE A 1 82 ? -1.079 -5.406 13.386 1.00 70.38 82 ILE A CA 1
ATOM 631 C C . ILE A 1 82 ? -0.226 -4.989 14.581 1.00 70.38 82 ILE A C 1
ATOM 633 O O . ILE A 1 82 ? 1.001 -5.061 14.549 1.00 70.38 82 ILE A O 1
ATOM 637 N N . ARG A 1 83 ? -0.880 -4.496 15.627 1.00 62.88 83 ARG A N 1
ATOM 638 C CA . ARG A 1 83 ? -0.249 -4.248 16.927 1.00 62.88 83 ARG A CA 1
ATOM 639 C C . ARG A 1 83 ? -0.620 -5.402 17.863 1.00 62.88 83 ARG A C 1
ATOM 641 O O . ARG A 1 83 ? -1.638 -6.049 17.641 1.00 62.88 83 ARG A O 1
ATOM 648 N N . GLY A 1 84 ? 0.249 -5.700 18.834 1.00 58.78 84 GLY A N 1
ATOM 649 C CA . GLY A 1 84 ? 0.085 -6.814 19.778 1.00 58.78 84 GLY A CA 1
ATOM 650 C C . GLY A 1 84 ? -1.248 -6.793 20.550 1.00 58.78 84 GLY A C 1
ATOM 651 O O . GLY A 1 84 ? -1.967 -5.796 20.486 1.00 58.78 84 GLY A O 1
ATOM 652 N N . PRO A 1 85 ? -1.560 -7.876 21.286 1.00 59.09 85 PRO A N 1
ATOM 653 C CA . PRO A 1 85 ? -2.892 -8.172 21.836 1.00 59.09 85 PRO A CA 1
ATOM 654 C C . PRO A 1 85 ? -3.486 -7.089 22.754 1.00 59.09 85 PRO A C 1
ATOM 656 O O . PRO A 1 85 ? -4.697 -7.057 22.932 1.00 59.09 85 PRO A O 1
ATOM 659 N N . ASP A 1 86 ? -2.666 -6.175 23.277 1.00 56.22 86 ASP A N 1
ATOM 660 C CA . ASP A 1 86 ? -3.085 -5.108 24.195 1.00 56.22 86 ASP A CA 1
ATOM 661 C C . ASP A 1 86 ? -3.590 -3.823 23.507 1.00 56.22 86 ASP A C 1
ATOM 663 O O . ASP A 1 86 ? -3.788 -2.802 24.170 1.00 56.22 86 ASP A O 1
ATOM 667 N N . ARG A 1 87 ? -3.761 -3.802 22.177 1.00 55.00 87 ARG A N 1
ATOM 668 C CA . ARG A 1 87 ? -4.270 -2.617 21.462 1.00 55.00 87 ARG A CA 1
ATOM 669 C C . ARG A 1 87 ? -5.559 -2.886 20.691 1.00 55.00 87 ARG A C 1
ATOM 671 O O . ARG A 1 87 ? -5.697 -3.957 20.106 1.00 55.00 87 ARG A O 1
ATOM 678 N N . PRO A 1 88 ? -6.460 -1.883 20.638 1.00 58.31 88 PRO A N 1
ATOM 679 C CA . PRO A 1 88 ? -7.765 -2.040 20.027 1.00 58.31 88 PRO A CA 1
ATOM 680 C C . PRO A 1 88 ? -7.641 -2.424 18.555 1.00 58.31 88 PRO A C 1
ATOM 682 O O . PRO A 1 88 ? -6.754 -1.932 17.842 1.00 58.31 88 PRO A O 1
ATOM 685 N N . THR A 1 89 ? -8.525 -3.311 18.104 1.00 65.00 89 THR A N 1
ATOM 686 C CA . THR A 1 89 ? -8.552 -3.777 16.715 1.00 65.00 89 THR A CA 1
ATOM 687 C C . THR A 1 89 ? -8.732 -2.606 15.742 1.00 65.00 89 THR A C 1
ATOM 689 O O . THR A 1 89 ? -9.186 -1.520 16.099 1.00 65.00 89 THR A O 1
ATOM 692 N N . PHE A 1 90 ? -8.364 -2.783 14.468 1.00 61.50 90 PHE A N 1
ATOM 693 C CA . PHE A 1 90 ? -8.507 -1.703 13.482 1.00 61.50 90 PHE A CA 1
ATOM 694 C C . PHE A 1 90 ? -9.961 -1.218 13.346 1.00 61.50 90 PHE A C 1
ATOM 696 O O . PHE A 1 90 ? -10.182 -0.028 13.131 1.00 61.50 90 PHE A O 1
ATOM 703 N N . ASP A 1 91 ? -10.935 -2.118 13.503 1.00 66.81 91 ASP A N 1
ATOM 704 C CA . ASP A 1 91 ? -12.357 -1.771 13.501 1.00 66.81 91 ASP A CA 1
ATOM 705 C C . ASP A 1 91 ? -12.748 -0.967 14.755 1.00 66.81 91 ASP A C 1
ATOM 707 O O . ASP A 1 91 ? -13.484 0.012 14.640 1.00 66.81 91 ASP A O 1
ATOM 711 N N . GLU A 1 92 ? -12.179 -1.279 15.925 1.00 66.69 92 GLU A N 1
ATOM 712 C CA . GLU A 1 92 ? -12.324 -0.470 17.145 1.00 66.69 92 GLU A CA 1
ATOM 713 C C . GLU A 1 92 ? -11.680 0.913 17.003 1.00 66.69 92 GLU A C 1
ATOM 715 O O . GLU A 1 92 ? -12.268 1.911 17.415 1.00 66.69 92 GLU A O 1
ATOM 720 N N . LEU A 1 93 ? -10.512 1.011 16.363 1.00 64.88 93 LEU A N 1
ATOM 721 C CA . LEU A 1 93 ? -9.888 2.299 16.050 1.00 64.88 93 LEU A CA 1
ATOM 722 C C . LEU A 1 93 ? -10.754 3.111 15.084 1.00 64.88 93 LEU A C 1
ATOM 724 O O . LEU A 1 93 ? -10.934 4.310 15.281 1.00 64.88 93 LEU A O 1
ATOM 728 N N . LEU A 1 94 ? -11.306 2.479 14.043 1.00 68.94 94 LEU A N 1
ATOM 729 C CA . LEU A 1 94 ? -12.206 3.153 13.107 1.00 68.94 94 LEU A CA 1
ATOM 730 C C . LEU 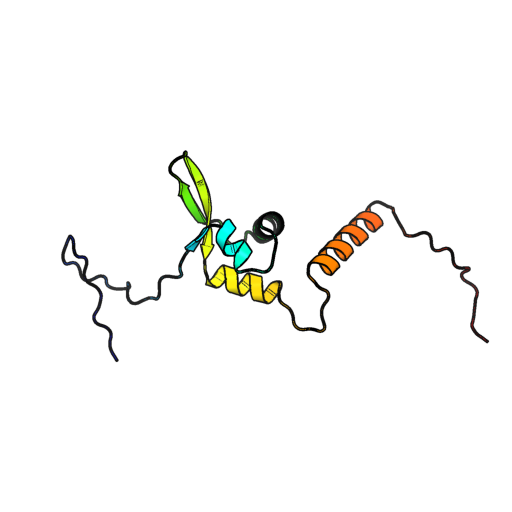A 1 94 ? -13.450 3.682 13.829 1.00 68.94 94 LEU A C 1
ATOM 732 O O . LEU A 1 94 ? -13.819 4.838 13.634 1.00 68.94 94 LEU A O 1
ATOM 736 N N . ALA A 1 95 ? -14.035 2.870 14.712 1.00 71.06 95 ALA A N 1
ATOM 737 C CA . ALA A 1 95 ? -15.170 3.256 15.537 1.00 71.06 95 ALA A CA 1
ATOM 738 C C . ALA A 1 95 ? -14.825 4.401 16.505 1.00 71.06 95 ALA A C 1
ATOM 740 O O . ALA A 1 95 ? -15.617 5.329 16.652 1.00 71.06 95 ALA A O 1
ATOM 741 N N . GLN A 1 96 ? -13.633 4.395 17.111 1.00 67.25 96 GLN A N 1
ATOM 742 C CA . GLN A 1 96 ? -13.148 5.483 17.968 1.00 67.25 96 GLN A CA 1
ATOM 743 C C . GLN A 1 96 ? -12.971 6.795 17.195 1.00 67.25 96 GLN A C 1
ATOM 745 O O . GLN A 1 96 ? -13.325 7.857 17.710 1.00 67.25 96 GLN A O 1
ATOM 750 N N . PHE A 1 97 ? -12.468 6.739 15.957 1.00 63.56 97 PHE A N 1
ATOM 751 C CA . PHE A 1 97 ? -12.332 7.916 15.093 1.00 63.56 97 PHE A CA 1
ATOM 752 C C . PHE A 1 97 ? -13.687 8.452 14.608 1.00 63.56 97 PHE A C 1
ATOM 754 O O . PHE A 1 97 ? -13.900 9.665 14.600 1.00 63.56 97 PHE A O 1
ATOM 761 N N . ASP A 1 98 ? -14.623 7.573 14.249 1.00 66.19 98 ASP A N 1
ATOM 762 C CA . ASP A 1 98 ? -15.983 7.974 13.872 1.00 66.19 98 ASP A CA 1
ATOM 763 C C . ASP A 1 98 ? -16.747 8.559 15.075 1.00 66.19 98 ASP A C 1
ATOM 765 O O . ASP A 1 98 ? -17.490 9.532 14.928 1.00 66.19 98 ASP A O 1
ATOM 769 N N . ALA A 1 99 ? -16.526 8.025 16.280 1.00 59.88 99 ALA A N 1
ATOM 770 C CA . ALA A 1 99 ? -17.077 8.560 17.523 1.00 59.88 99 ALA A CA 1
ATOM 771 C C . ALA A 1 99 ? -16.497 9.940 17.877 1.00 59.88 99 ALA A C 1
ATOM 773 O O . ALA A 1 99 ? -17.250 10.838 18.251 1.00 59.88 99 ALA A O 1
ATOM 774 N N . THR A 1 100 ? -15.188 10.153 17.705 1.00 59.06 100 THR A N 1
ATOM 775 C CA . THR A 1 100 ? -14.559 11.467 17.949 1.00 59.06 100 THR A CA 1
ATOM 776 C C . THR A 1 100 ? -14.997 12.522 16.938 1.00 59.06 100 THR A C 1
ATOM 778 O O . THR A 1 100 ? -15.238 13.664 17.325 1.00 59.06 100 THR A O 1
ATOM 781 N N . LEU A 1 101 ? -15.175 12.158 15.664 1.00 61.22 101 LEU A N 1
ATOM 782 C CA . LEU A 1 101 ? -15.736 13.063 14.654 1.00 61.22 101 LEU A CA 1
ATOM 783 C C . LEU A 1 101 ? -17.189 13.449 14.963 1.00 61.22 101 LEU A C 1
ATOM 785 O O . LEU A 1 101 ? -17.551 14.611 14.795 1.00 61.22 101 LEU A O 1
ATOM 789 N N . LYS A 1 102 ? -18.011 12.514 15.458 1.00 58.88 102 LYS A N 1
ATOM 790 C CA . LYS A 1 102 ? -19.376 12.815 15.926 1.00 58.88 102 LYS A CA 1
ATOM 791 C C . LYS A 1 102 ? -19.381 13.756 17.130 1.00 58.88 102 LYS A C 1
ATOM 793 O O . LYS A 1 102 ? -20.173 14.691 17.148 1.00 58.88 102 LYS A O 1
ATOM 798 N N . PHE A 1 103 ? -18.463 13.564 18.076 1.00 52.06 103 PHE A N 1
ATOM 799 C CA . PHE A 1 103 ? -18.285 14.453 19.226 1.00 52.06 103 PHE A CA 1
ATOM 800 C C . PHE A 1 103 ? -17.896 15.878 18.807 1.00 52.06 103 PHE A C 1
ATOM 802 O O . PHE A 1 103 ? -18.484 16.845 19.283 1.00 52.06 103 PHE A O 1
ATOM 809 N N . GLN A 1 104 ? -16.942 16.019 17.878 1.00 59.03 104 GLN A N 1
ATOM 810 C CA . GLN A 1 104 ? -16.528 17.322 17.336 1.00 59.03 104 GLN A CA 1
ATOM 811 C C . GLN A 1 104 ? -17.627 17.998 16.507 1.00 59.03 104 GLN A C 1
ATOM 813 O O . GLN A 1 104 ? -17.698 19.222 16.470 1.00 59.03 104 GLN A O 1
ATOM 818 N N . ALA A 1 105 ? -18.507 17.214 15.881 1.00 66.81 105 ALA A N 1
ATOM 819 C CA . ALA A 1 105 ? -19.697 17.700 15.189 1.00 66.81 105 ALA A CA 1
ATOM 820 C C . ALA A 1 105 ? -20.881 18.012 16.135 1.00 66.81 105 ALA A C 1
ATOM 822 O O . ALA A 1 105 ? -21.990 18.245 15.658 1.00 66.81 105 ALA A O 1
ATOM 823 N N . GLY A 1 106 ? -20.668 18.016 17.458 1.00 52.94 106 GLY A N 1
ATOM 824 C CA . GLY A 1 106 ? -21.678 18.377 18.461 1.00 52.94 106 GLY A CA 1
ATOM 825 C C . GLY A 1 106 ? -22.596 17.233 18.909 1.00 52.94 106 GLY A C 1
ATOM 826 O O . GLY A 1 106 ? -23.519 17.462 19.685 1.00 52.94 106 GLY A O 1
ATOM 827 N N . GLY A 1 107 ? -22.355 15.999 18.464 1.00 56.19 107 GLY A N 1
ATOM 828 C CA . GLY A 1 107 ? -23.068 14.804 18.916 1.00 56.19 107 GLY A CA 1
ATOM 829 C C . GLY A 1 107 ? -22.392 14.179 20.133 1.00 56.19 107 GLY A C 1
ATOM 830 O O . GLY A 1 107 ? -21.726 13.153 20.002 1.00 56.19 107 GLY A O 1
ATOM 831 N N . GLY A 1 108 ? -22.522 14.803 21.303 1.00 52.69 108 GLY A N 1
ATOM 832 C CA . GLY A 1 108 ? -22.124 14.178 22.566 1.00 52.69 108 GLY A CA 1
ATOM 833 C C . GLY A 1 108 ? -23.108 13.064 22.968 1.00 52.69 108 GLY A C 1
ATOM 834 O O . GLY A 1 108 ? -24.306 13.199 22.710 1.00 52.69 108 GLY A O 1
ATOM 835 N N . PRO A 1 109 ? -22.649 11.959 23.585 1.00 54.72 109 PRO A N 1
ATOM 836 C CA . PRO A 1 109 ? -23.528 10.970 24.184 1.00 54.72 109 PRO A CA 1
ATOM 837 C C . PRO A 1 109 ? -24.336 11.650 25.289 1.00 54.72 109 PRO A C 1
ATOM 839 O O . PRO A 1 109 ? -23.799 12.452 26.055 1.00 54.72 109 PRO A O 1
ATOM 842 N N . ALA A 1 110 ? -25.626 11.333 25.362 1.00 52.22 110 ALA A N 1
ATOM 843 C CA . ALA A 1 110 ? -26.469 11.766 26.461 1.00 52.22 110 ALA A CA 1
ATOM 844 C C . ALA A 1 110 ? -25.887 11.195 27.763 1.00 52.22 110 ALA A C 1
ATOM 846 O O . ALA A 1 110 ? -25.989 9.998 28.024 1.00 52.22 110 ALA A O 1
ATOM 847 N N . VAL A 1 111 ? -25.229 12.041 28.556 1.00 54.00 111 VAL A N 1
ATOM 848 C CA . VAL A 1 111 ? -24.848 11.712 29.929 1.00 54.00 111 VAL A CA 1
ATOM 849 C C . VAL A 1 111 ? -26.143 11.722 30.737 1.00 54.00 111 VAL A C 1
ATOM 851 O O . VAL A 1 111 ? -26.548 12.743 31.277 1.00 54.00 111 VAL A O 1
ATOM 854 N N . THR A 1 112 ? -26.855 10.597 30.747 1.00 56.28 112 THR A N 1
ATOM 855 C CA . THR A 1 112 ? -28.025 10.367 31.605 1.00 56.28 112 THR A CA 1
ATOM 856 C C . THR A 1 112 ? -27.561 9.813 32.948 1.00 56.28 112 THR A C 1
ATOM 858 O O . THR A 1 112 ? -27.858 8.672 33.294 1.00 56.28 112 THR A O 1
ATOM 861 N N . GLY A 1 113 ? -26.758 10.590 33.668 1.00 55.38 113 GLY A N 1
ATOM 862 C CA . GLY A 1 113 ? -26.304 10.254 35.012 1.00 55.38 113 GLY A CA 1
ATOM 863 C C . GLY A 1 113 ? -26.173 11.524 35.836 1.00 55.38 113 GLY A C 1
ATOM 864 O O . GLY A 1 113 ? -25.478 12.449 35.417 1.00 55.38 113 GLY A O 1
ATOM 865 N N . ASP A 1 114 ? -26.876 11.572 36.967 1.00 59.19 114 ASP A N 1
ATOM 866 C CA . ASP A 1 114 ? -26.856 12.707 37.883 1.00 59.19 114 ASP A CA 1
ATOM 867 C C . ASP A 1 114 ? -25.425 12.967 38.392 1.00 59.19 114 ASP A C 1
ATOM 869 O O . ASP A 1 114 ? -24.773 12.056 38.905 1.00 5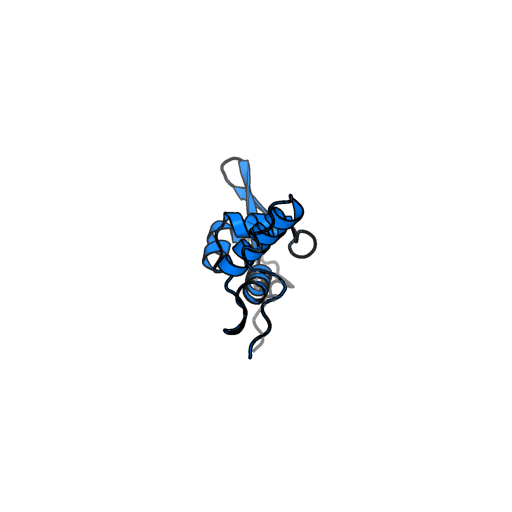9.19 114 ASP A O 1
ATOM 873 N N . PRO A 1 115 ? -24.913 14.207 38.295 1.00 54.69 115 PRO A N 1
ATOM 874 C CA . PRO A 1 115 ? -23.523 14.531 38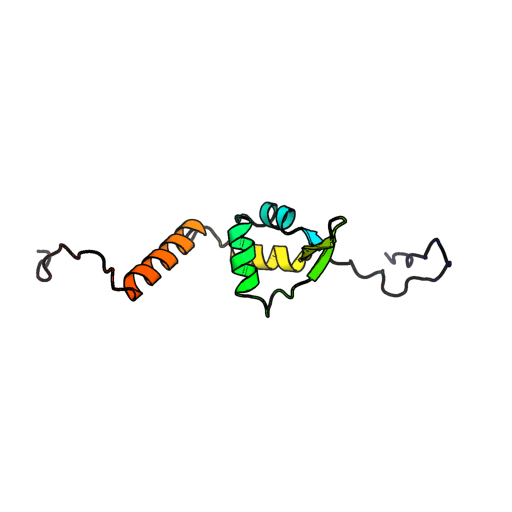.623 1.00 54.69 115 PRO A CA 1
ATOM 875 C C . PRO A 1 115 ? -23.183 14.487 40.126 1.00 54.69 115 PRO A C 1
ATOM 877 O O . PRO A 1 115 ? -22.064 14.832 40.497 1.00 54.69 115 PRO A O 1
ATOM 880 N N . TRP A 1 116 ? -24.115 14.075 40.993 1.00 59.78 116 TRP A N 1
ATOM 881 C CA . TRP A 1 116 ? -23.978 14.145 42.456 1.00 59.78 116 TRP A CA 1
ATOM 882 C C . TRP A 1 116 ? -24.076 12.800 43.184 1.00 59.78 116 TRP A C 1
ATOM 884 O O . TRP A 1 116 ? -24.122 12.773 44.412 1.00 59.78 116 TRP A O 1
ATOM 894 N N . SER A 1 117 ? -24.084 11.674 42.472 1.00 61.47 117 SER A N 1
ATOM 895 C CA . SER A 1 117 ? -24.085 10.356 43.113 1.00 61.47 117 SER A CA 1
ATOM 896 C C . SER A 1 117 ? -22.680 9.996 43.618 1.00 61.47 117 SER A C 1
ATOM 898 O O . SER A 1 117 ? -21.874 9.420 42.888 1.00 61.47 117 SER A O 1
ATOM 900 N N . LEU A 1 118 ? -22.369 10.356 44.865 1.00 51.06 118 LEU A N 1
ATOM 901 C CA . LEU A 1 118 ? -21.221 9.819 45.605 1.00 51.06 118 LEU A CA 1
ATOM 902 C C . LEU A 1 118 ? -21.569 8.415 46.141 1.00 51.06 118 LEU A C 1
ATOM 904 O O . LEU A 1 118 ? -22.686 8.238 46.629 1.00 51.06 118 LEU A O 1
ATOM 908 N N . PRO A 1 119 ? -20.664 7.422 46.056 1.00 56.34 119 PRO A N 1
ATOM 909 C CA . PRO A 1 119 ? -20.872 6.127 46.696 1.00 56.34 119 PRO A CA 1
ATOM 910 C C . PRO A 1 119 ? -20.710 6.242 48.221 1.00 56.34 119 PRO A C 1
ATOM 912 O O . PRO A 1 119 ? -19.803 6.937 48.687 1.00 56.34 119 PRO A O 1
ATOM 915 N N . GLU A 1 120 ? -21.599 5.568 48.960 1.00 46.84 120 GLU A N 1
ATOM 916 C CA . GLU A 1 120 ? -21.497 5.326 50.412 1.00 46.84 120 GLU A CA 1
ATOM 917 C C . GLU A 1 120 ? -20.327 4.398 50.771 1.00 46.84 120 GLU A C 1
ATOM 919 O O . GLU A 1 120 ? -20.032 3.468 49.981 1.00 46.84 120 GLU A O 1
#

Radius of gyration: 23.65 Å; chains: 1; bounding box: 58×36×76 Å